Protein AF-A0A2V8PZP8-F1 (afdb_monomer_lite)

Structure (mmCIF, N/CA/C/O backbone):
data_AF-A0A2V8PZP8-F1
#
_entry.id   AF-A0A2V8PZP8-F1
#
loop_
_atom_site.group_PDB
_atom_site.id
_atom_site.type_symbol
_atom_site.label_atom_id
_atom_site.label_alt_id
_atom_site.label_comp_id
_atom_site.label_asym_id
_atom_site.label_entity_id
_atom_site.label_seq_id
_atom_site.pdbx_PDB_ins_code
_atom_site.Cartn_x
_atom_site.Cartn_y
_atom_site.Cartn_z
_atom_site.occupancy
_atom_site.B_iso_or_equiv
_atom_site.auth_seq_id
_atom_site.auth_comp_id
_atom_site.auth_asym_id
_atom_site.auth_atom_id
_atom_site.pdbx_PDB_model_num
ATOM 1 N N . MET A 1 1 ? -9.116 9.178 50.219 1.00 49.44 1 MET A N 1
ATOM 2 C CA . MET A 1 1 ? -10.506 9.648 50.035 1.00 49.44 1 MET A CA 1
ATOM 3 C C . MET A 1 1 ? -10.794 9.666 48.535 1.00 49.44 1 MET A C 1
ATOM 5 O O . MET A 1 1 ? -10.329 10.560 47.846 1.00 49.44 1 MET A O 1
ATOM 9 N N . PHE A 1 2 ? -11.415 8.608 48.003 1.00 55.81 2 PHE A N 1
ATOM 10 C CA . PHE A 1 2 ? -11.741 8.481 46.574 1.00 55.81 2 PHE A CA 1
ATOM 11 C C . PHE A 1 2 ? -12.946 9.381 46.263 1.00 55.81 2 PHE A C 1
ATOM 13 O O . PHE A 1 2 ? -13.986 9.235 46.901 1.00 55.81 2 PHE A O 1
ATOM 20 N N . LEU A 1 3 ? -12.818 10.320 45.321 1.00 59.03 3 LEU A N 1
ATOM 21 C CA . LEU A 1 3 ? -13.929 11.187 44.923 1.00 59.03 3 LEU A CA 1
ATOM 22 C C . LEU A 1 3 ? -14.996 10.344 44.193 1.00 59.03 3 LEU A C 1
ATOM 24 O O . LEU A 1 3 ? -14.696 9.798 43.129 1.00 59.03 3 LEU A O 1
ATOM 28 N N . PRO A 1 4 ? -16.243 10.253 44.694 1.00 60.66 4 PRO A N 1
ATOM 29 C CA . PRO A 1 4 ? -17.292 9.407 44.110 1.00 60.66 4 PRO A CA 1
ATOM 30 C C . PRO A 1 4 ? -17.650 9.760 42.651 1.00 60.66 4 PRO A C 1
ATOM 32 O O . PRO A 1 4 ? -18.205 8.933 41.930 1.00 60.66 4 PRO A O 1
ATOM 35 N N . GLY A 1 5 ? -17.281 10.954 42.171 1.00 62.66 5 GLY A N 1
ATOM 36 C CA . GLY A 1 5 ? -17.440 11.359 40.769 1.00 62.66 5 GLY A CA 1
ATOM 37 C C . GLY A 1 5 ? -16.421 10.743 39.797 1.00 62.66 5 GLY A C 1
ATOM 38 O O . GLY A 1 5 ? -16.742 10.547 38.624 1.00 62.66 5 GLY A O 1
ATOM 39 N N . ALA A 1 6 ? -15.223 10.376 40.267 1.00 64.62 6 ALA A N 1
ATOM 40 C CA . ALA A 1 6 ? -14.138 9.901 39.402 1.00 64.62 6 ALA A CA 1
ATOM 41 C C . ALA A 1 6 ? -14.440 8.529 38.774 1.00 64.62 6 ALA A C 1
ATOM 43 O O . ALA A 1 6 ? -14.167 8.311 37.592 1.00 64.62 6 ALA A O 1
ATOM 44 N N . ALA A 1 7 ? -15.072 7.628 39.534 1.00 71.25 7 ALA A N 1
ATOM 45 C CA . ALA A 1 7 ? -15.495 6.309 39.055 1.00 71.25 7 ALA A CA 1
ATOM 46 C C . ALA A 1 7 ? -16.632 6.398 38.017 1.00 71.25 7 ALA A C 1
ATOM 48 O O . ALA A 1 7 ? -16.693 5.622 37.065 1.00 71.25 7 ALA A O 1
ATOM 49 N N . LYS A 1 8 ? -17.533 7.378 38.165 1.00 77.12 8 LYS A N 1
ATOM 50 C CA . LYS A 1 8 ? -18.652 7.585 37.235 1.00 77.12 8 LYS A CA 1
ATOM 51 C C . LYS A 1 8 ? -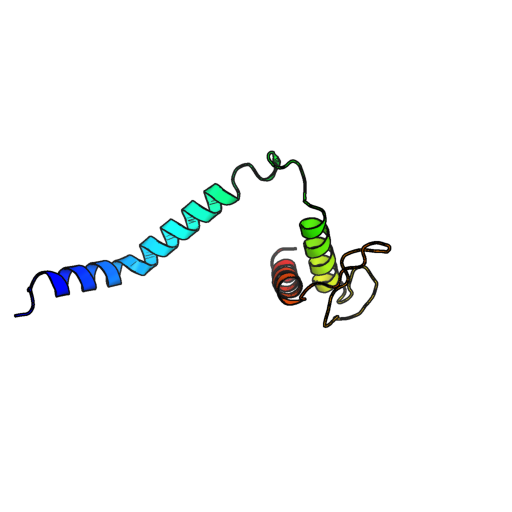18.164 8.133 35.890 1.00 77.12 8 LYS A C 1
ATOM 53 O O . LYS A 1 8 ? -18.609 7.667 34.843 1.00 77.12 8 LYS A O 1
ATOM 58 N N . LEU A 1 9 ? -17.210 9.066 35.926 1.00 79.44 9 LEU A N 1
ATOM 59 C CA . LEU A 1 9 ? -16.584 9.645 34.737 1.00 79.44 9 LEU A CA 1
ATOM 60 C C . LEU A 1 9 ? -15.739 8.622 33.964 1.00 79.44 9 LEU A C 1
ATOM 62 O O . LEU A 1 9 ? -15.866 8.518 32.749 1.00 79.44 9 LEU A O 1
ATOM 66 N N . THR A 1 10 ? -14.923 7.820 34.650 1.00 83.81 10 THR A N 1
ATOM 67 C CA . THR A 1 10 ? 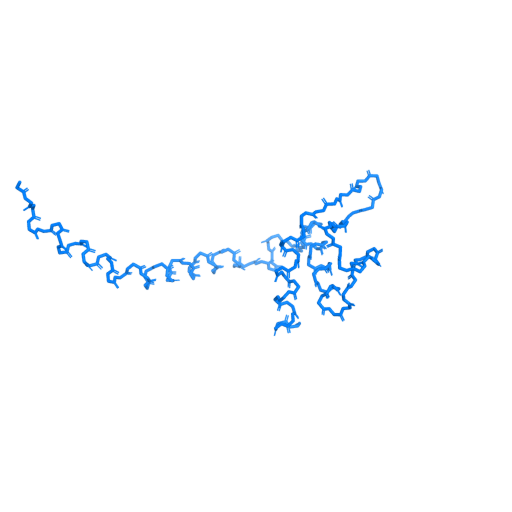-14.111 6.770 34.004 1.00 83.81 10 THR A CA 1
ATOM 68 C C . THR A 1 10 ? -14.971 5.697 33.341 1.00 83.81 10 THR A C 1
ATOM 70 O O . THR A 1 10 ? -14.691 5.305 32.209 1.00 83.81 10 THR A O 1
ATOM 73 N N . ASN A 1 11 ? -16.062 5.276 33.984 1.00 84.50 11 ASN A N 1
ATOM 74 C CA . ASN A 1 11 ? -17.012 4.334 33.389 1.00 84.50 11 ASN A CA 1
ATOM 75 C C . ASN A 1 11 ? -17.745 4.925 32.176 1.00 84.50 11 ASN A C 1
ATOM 77 O O . ASN A 1 11 ? -17.985 4.213 31.202 1.00 84.50 11 ASN A O 1
ATOM 81 N N . PHE A 1 12 ? -18.066 6.222 32.204 1.00 84.81 12 PHE A N 1
ATOM 82 C CA . PHE A 1 12 ? -18.638 6.931 31.059 1.00 84.81 12 PHE A CA 1
ATOM 83 C C . PHE A 1 12 ? -17.651 6.996 29.885 1.00 84.81 12 PHE A C 1
ATOM 85 O O . PHE A 1 12 ? -17.993 6.579 28.781 1.00 84.81 12 PHE A O 1
ATOM 92 N N . ILE A 1 13 ? -16.411 7.434 30.126 1.00 87.00 13 ILE A N 1
ATOM 93 C CA . ILE A 1 13 ? -15.365 7.503 29.095 1.00 87.00 13 ILE A CA 1
ATOM 94 C C . ILE A 1 13 ? -15.111 6.116 28.507 1.00 87.00 13 ILE A C 1
ATOM 96 O O . ILE A 1 13 ? -15.094 5.970 27.295 1.00 87.00 13 ILE A O 1
ATOM 100 N N . ARG A 1 14 ? -14.993 5.076 29.337 1.00 89.38 14 ARG A N 1
ATOM 101 C CA . ARG A 1 14 ? -14.791 3.699 28.865 1.00 89.38 14 ARG A CA 1
ATOM 102 C C . ARG A 1 14 ? -15.965 3.176 28.034 1.00 89.38 14 ARG A C 1
ATOM 104 O O . ARG A 1 14 ? -15.752 2.405 27.107 1.00 89.38 14 ARG A O 1
ATOM 111 N N . ARG A 1 15 ? -17.197 3.575 28.363 1.00 91.31 15 ARG A N 1
ATOM 112 C CA . ARG A 1 15 ? -18.400 3.172 27.620 1.00 91.31 15 ARG A CA 1
ATOM 113 C C . ARG A 1 15 ? -18.458 3.804 26.230 1.00 91.31 15 ARG A C 1
ATOM 115 O O . ARG A 1 15 ? -18.929 3.154 25.303 1.00 91.31 15 ARG A O 1
ATOM 122 N N . TYR A 1 16 ? -17.994 5.045 26.093 1.00 95.00 16 TYR A N 1
ATOM 123 C CA . TYR A 1 16 ? -18.070 5.801 24.840 1.00 95.00 16 TYR A CA 1
ATOM 124 C C . TYR A 1 16 ? -16.731 5.956 24.114 1.00 95.00 16 TYR A C 1
ATOM 126 O O . TYR A 1 16 ? -16.706 6.531 23.031 1.00 95.00 16 TYR A O 1
ATOM 134 N N . SER A 1 17 ? -15.630 5.424 24.648 1.00 93.62 17 SER A N 1
ATOM 135 C CA . SER A 1 17 ? -14.301 5.571 24.047 1.00 93.62 17 SER A CA 1
ATOM 136 C C . SER A 1 17 ? -14.248 4.970 22.650 1.00 93.62 17 SER A C 1
ATOM 138 O O . SER A 1 17 ? -13.842 5.652 21.721 1.00 93.62 17 SER A O 1
ATOM 140 N N . LEU A 1 18 ? -14.726 3.736 22.479 1.00 94.94 18 LEU A N 1
ATOM 141 C CA . LEU A 1 18 ? -14.727 3.058 21.184 1.00 94.94 18 LEU A CA 1
ATOM 142 C C . LEU A 1 18 ? -15.544 3.802 20.108 1.00 94.94 18 LEU A C 1
ATOM 144 O O . LEU A 1 18 ? -14.969 4.105 19.063 1.00 94.94 18 LEU A O 1
ATOM 148 N N . PRO A 1 19 ? -16.837 4.138 20.312 1.00 95.94 19 PRO A N 1
ATOM 149 C CA . PRO A 1 19 ? -17.591 4.862 19.291 1.00 95.94 19 PRO A CA 1
ATOM 150 C C . PRO A 1 19 ? -17.003 6.249 19.018 1.00 95.94 19 PRO A C 1
ATOM 152 O O . PRO A 1 19 ? -16.947 6.661 17.863 1.00 95.94 19 PRO A O 1
ATOM 155 N N . LEU A 1 20 ? -16.499 6.948 20.040 1.00 96.19 20 LEU A N 1
ATOM 156 C CA . LEU A 1 20 ? -15.864 8.250 19.850 1.00 96.19 20 LEU A CA 1
ATOM 157 C C . LEU A 1 20 ? -14.558 8.136 19.049 1.00 96.19 20 LEU A C 1
ATOM 159 O O . LEU A 1 20 ? -14.305 8.967 18.181 1.00 96.19 20 LEU A O 1
ATOM 163 N N . SER A 1 21 ? -13.763 7.087 19.276 1.00 96.50 21 SER A N 1
ATOM 164 C CA . SER A 1 21 ? -12.574 6.787 18.474 1.00 96.50 21 SER A CA 1
ATOM 165 C C . SER A 1 21 ? -12.926 6.455 17.026 1.00 96.50 21 SER A C 1
ATOM 167 O O . SER A 1 21 ? -12.258 6.954 16.128 1.00 96.50 21 SER A O 1
ATOM 169 N N . ILE A 1 22 ? -13.982 5.673 16.778 1.00 97.62 22 ILE A N 1
ATOM 170 C CA . ILE A 1 22 ? -14.444 5.359 15.415 1.00 97.62 22 ILE A CA 1
ATOM 171 C C . ILE A 1 22 ? -14.872 6.636 14.689 1.00 97.62 22 ILE A C 1
ATOM 173 O O . ILE A 1 22 ? -14.451 6.869 13.556 1.00 97.62 22 ILE A O 1
ATOM 177 N N . ILE A 1 23 ? -15.662 7.486 15.349 1.00 97.69 23 ILE A N 1
ATOM 178 C CA . ILE A 1 23 ? -16.083 8.780 14.797 1.00 97.69 23 ILE A CA 1
ATOM 179 C C . ILE A 1 23 ? -14.857 9.651 14.509 1.00 97.69 23 ILE A C 1
ATOM 181 O O . ILE A 1 23 ? -14.739 10.194 13.414 1.00 97.69 23 ILE A O 1
ATOM 185 N N . GLY A 1 24 ? -13.917 9.731 15.452 1.00 97.94 24 GLY A N 1
ATOM 186 C CA . GLY A 1 24 ? -12.676 10.484 15.289 1.00 97.94 24 GLY A CA 1
ATOM 187 C C . GLY A 1 24 ? -11.851 10.011 14.092 1.00 97.94 24 GLY A C 1
ATOM 188 O O . GLY A 1 24 ? -11.492 10.822 13.245 1.00 97.94 24 GLY A O 1
ATOM 189 N N . ILE A 1 25 ? -11.605 8.703 13.972 1.00 98.06 25 ILE A N 1
ATOM 190 C CA . ILE A 1 25 ? -10.869 8.110 12.842 1.00 98.06 25 ILE A CA 1
ATOM 191 C C . ILE A 1 25 ? -11.596 8.370 11.519 1.00 98.06 25 ILE A C 1
ATOM 193 O O . ILE A 1 25 ? -10.955 8.716 10.533 1.00 98.06 25 ILE A O 1
ATOM 197 N N . THR A 1 26 ? -12.925 8.258 11.501 1.00 97.62 26 THR A N 1
ATOM 198 C CA . THR A 1 26 ? -13.733 8.514 10.298 1.00 97.62 26 THR A CA 1
ATOM 199 C C . THR A 1 26 ? -13.594 9.962 9.835 1.00 97.62 26 THR A C 1
ATOM 201 O O . THR A 1 26 ? -13.351 10.212 8.658 1.00 97.62 26 THR A O 1
ATOM 204 N N . ILE A 1 27 ? -13.693 10.9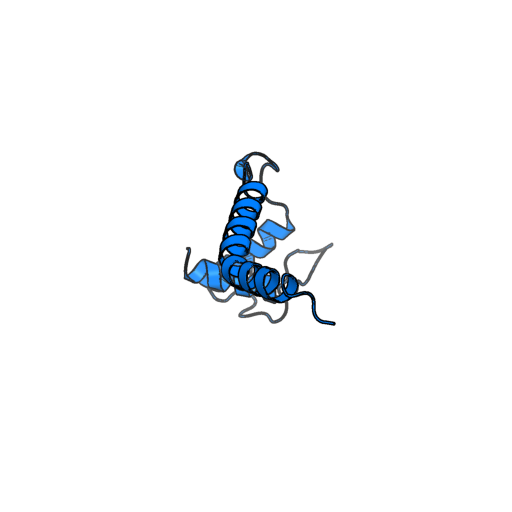22 10.759 1.00 98.12 27 ILE A N 1
ATOM 205 C CA . ILE A 1 27 ? -13.519 12.347 10.451 1.00 98.12 27 ILE A CA 1
ATOM 206 C C . ILE A 1 27 ? -12.100 12.615 9.940 1.00 98.12 27 ILE A C 1
ATOM 208 O O . ILE A 1 27 ? -11.941 13.282 8.920 1.00 98.12 27 ILE A O 1
ATOM 212 N N . LEU A 1 28 ? -11.077 12.069 10.605 1.00 97.88 28 LEU A N 1
ATOM 213 C CA . LEU A 1 28 ? -9.684 12.215 10.174 1.00 97.88 28 LEU A CA 1
ATOM 214 C C . LEU A 1 28 ? -9.458 11.644 8.769 1.00 97.88 28 LEU A C 1
ATOM 216 O O . LEU A 1 28 ? -8.803 12.287 7.956 1.00 97.88 28 LEU A O 1
ATOM 220 N N . PHE A 1 29 ? -10.030 10.478 8.464 1.00 95.75 29 PHE A N 1
ATOM 221 C CA . PHE A 1 29 ? -9.930 9.861 7.144 1.00 95.75 29 PHE A CA 1
ATOM 222 C C . PHE A 1 29 ? -10.580 10.720 6.054 1.00 95.75 29 PHE A C 1
ATOM 224 O O . PHE A 1 29 ? -9.975 10.932 5.004 1.00 95.75 29 PHE A O 1
ATOM 231 N N . ILE A 1 30 ? -11.780 11.254 6.308 1.00 96.00 30 ILE A N 1
ATOM 232 C CA . ILE A 1 30 ? -12.463 12.153 5.368 1.00 96.00 30 ILE A CA 1
ATOM 233 C C . ILE A 1 30 ? -11.610 13.395 5.124 1.00 96.00 30 ILE A C 1
ATOM 235 O O . ILE A 1 30 ? -11.351 13.730 3.977 1.00 96.00 30 ILE A O 1
ATOM 239 N N . LEU A 1 31 ? -11.129 14.051 6.183 1.00 94.44 31 LEU A N 1
ATOM 240 C CA . LEU A 1 31 ? -10.304 15.254 6.049 1.00 94.44 31 LEU A CA 1
ATOM 241 C C . LEU A 1 31 ? -8.989 14.988 5.308 1.00 94.44 31 LEU A C 1
ATOM 243 O O . LEU A 1 31 ? -8.539 15.846 4.560 1.00 94.44 31 LEU A O 1
ATOM 247 N N . TYR A 1 32 ? -8.389 13.813 5.504 1.00 90.81 32 TYR A N 1
ATOM 248 C CA . TYR A 1 32 ? -7.140 13.429 4.848 1.00 90.81 32 TYR A CA 1
ATOM 249 C C . TYR A 1 32 ? -7.319 13.103 3.359 1.00 90.81 32 TYR A C 1
ATOM 251 O O . TYR A 1 32 ? -6.442 13.393 2.555 1.00 90.81 32 TYR A O 1
ATOM 259 N N . THR A 1 33 ? -8.447 12.494 2.987 1.00 90.44 33 THR A N 1
ATOM 260 C CA . THR A 1 33 ? -8.722 12.061 1.604 1.00 90.44 33 THR A CA 1
ATOM 261 C C . THR A 1 33 ? -9.514 13.084 0.791 1.00 90.44 33 THR A C 1
ATOM 263 O O . THR A 1 33 ? -9.667 12.936 -0.424 1.00 90.44 33 THR A O 1
ATOM 266 N N . TYR A 1 34 ? -10.027 14.133 1.434 1.00 93.56 34 TYR A N 1
ATOM 267 C CA . TYR A 1 34 ? -10.802 15.170 0.770 1.00 93.56 34 TYR A CA 1
ATOM 268 C C . TYR A 1 34 ? -9.942 15.948 -0.232 1.00 93.56 34 TYR A C 1
ATOM 270 O O . TYR A 1 34 ? -8.922 16.529 0.129 1.00 93.56 34 TYR A O 1
ATOM 278 N N . GLY A 1 35 ? -10.379 15.983 -1.494 1.00 91.81 35 GLY A N 1
ATOM 279 C CA . GLY A 1 35 ? -9.678 16.700 -2.563 1.00 91.81 35 GLY A CA 1
ATOM 280 C C . GLY A 1 35 ? -8.429 15.992 -3.097 1.00 91.81 35 GLY A C 1
ATOM 281 O O . GLY A 1 35 ? -7.662 16.616 -3.823 1.00 91.81 35 GLY A O 1
ATOM 282 N N . LEU A 1 36 ? -8.231 14.700 -2.798 1.00 87.94 36 LEU A N 1
ATOM 283 C CA . LEU A 1 36 ? -7.036 13.944 -3.207 1.00 87.94 36 LEU A CA 1
ATOM 284 C C . LEU A 1 36 ? -6.811 13.914 -4.732 1.00 87.94 36 LEU A C 1
ATOM 286 O O . LEU A 1 36 ? -5.686 13.763 -5.188 1.00 87.94 36 LEU A O 1
ATOM 290 N N . THR A 1 37 ? -7.865 14.072 -5.536 1.00 86.88 37 THR A N 1
ATOM 291 C CA . THR A 1 37 ? -7.763 14.145 -7.005 1.00 86.88 37 THR A CA 1
ATOM 292 C C . THR A 1 37 ? -7.353 15.521 -7.527 1.00 86.88 37 THR A C 1
ATOM 294 O O . THR A 1 37 ? -7.006 15.652 -8.697 1.00 86.88 37 THR A O 1
ATOM 297 N N . GLU A 1 38 ? -7.438 16.552 -6.688 1.00 89.56 38 GLU A N 1
ATOM 298 C CA . GLU A 1 38 ? -7.212 17.950 -7.060 1.00 89.56 38 GLU A CA 1
ATOM 299 C C . GLU A 1 38 ? -5.939 18.516 -6.418 1.00 89.56 38 GLU A C 1
ATOM 301 O O . GLU A 1 38 ? -5.294 19.386 -7.005 1.00 89.56 38 GLU A O 1
ATOM 306 N N . ASN A 1 39 ? -5.557 18.036 -5.229 1.00 83.56 39 ASN A N 1
ATOM 307 C CA . ASN A 1 39 ? -4.404 18.539 -4.492 1.00 83.56 39 ASN A CA 1
ATOM 308 C C . ASN A 1 39 ? -3.777 17.471 -3.563 1.00 83.56 39 ASN A C 1
ATOM 310 O O . ASN A 1 39 ? -4.400 17.112 -2.561 1.00 83.56 39 ASN A O 1
ATOM 314 N N . PRO A 1 40 ? -2.531 17.030 -3.822 1.00 81.12 40 PRO A N 1
ATOM 315 C CA . PRO A 1 40 ? -1.712 17.365 -4.988 1.00 81.12 40 PRO A CA 1
ATOM 316 C C . PRO A 1 40 ? -2.283 16.739 -6.276 1.00 81.12 40 PRO A C 1
ATOM 318 O O . PRO A 1 40 ? -2.889 15.670 -6.227 1.00 81.12 40 PRO A O 1
ATOM 321 N N . PRO A 1 41 ? -2.109 17.372 -7.449 1.00 82.69 41 PRO A N 1
ATOM 322 C CA . PRO A 1 41 ? -2.481 16.742 -8.708 1.00 82.69 41 PRO A CA 1
ATOM 323 C C . PRO A 1 41 ? -1.518 15.583 -9.015 1.00 82.69 41 PRO A C 1
ATOM 325 O O . PRO A 1 41 ? -0.375 15.802 -9.415 1.00 82.69 41 PRO A O 1
ATOM 328 N N . GLY A 1 42 ? -1.999 14.350 -8.857 1.00 84.56 42 GLY A N 1
ATOM 329 C CA . GLY A 1 42 ? -1.253 13.124 -9.156 1.00 84.56 42 GLY A CA 1
ATOM 330 C C . GLY A 1 42 ? -0.500 12.537 -7.961 1.00 84.56 42 GLY A C 1
ATOM 331 O O . GLY A 1 42 ? -0.606 13.019 -6.839 1.00 84.56 42 GLY A O 1
ATOM 332 N N . PHE A 1 43 ? 0.244 11.462 -8.222 1.00 87.31 43 PHE A N 1
ATOM 333 C CA . PHE A 1 43 ? 0.997 10.732 -7.201 1.00 87.31 43 PHE A CA 1
ATOM 334 C C . PHE A 1 43 ? 2.434 11.226 -7.104 1.00 87.31 43 PHE A C 1
ATOM 336 O O . PHE A 1 43 ? 3.075 11.506 -8.126 1.00 87.31 43 PHE A O 1
ATOM 343 N N . TYR A 1 44 ? 2.976 11.235 -5.889 1.00 90.06 44 TYR A N 1
ATOM 344 C CA . TYR A 1 44 ? 4.421 11.301 -5.718 1.00 90.06 44 TYR A CA 1
ATOM 345 C C . TYR A 1 44 ? 5.085 10.019 -6.242 1.00 90.06 44 TYR A C 1
ATOM 347 O O . TYR A 1 44 ? 4.469 8.959 -6.379 1.00 90.06 44 TYR A O 1
ATOM 355 N N . GLN A 1 45 ? 6.363 10.123 -6.601 1.00 91.06 45 GLN A N 1
ATOM 356 C CA . GLN A 1 45 ? 7.069 9.041 -7.288 1.00 91.06 45 GLN A CA 1
ATOM 357 C C . GLN A 1 45 ? 7.178 7.769 -6.429 1.00 91.06 45 GLN A C 1
ATOM 359 O O . GLN A 1 45 ? 7.101 6.656 -6.946 1.00 91.06 45 GLN A O 1
ATOM 364 N N . ASP A 1 46 ? 7.345 7.928 -5.120 1.00 91.00 46 ASP A N 1
ATOM 365 C CA . ASP A 1 46 ? 7.359 6.848 -4.136 1.00 91.00 46 ASP A CA 1
ATOM 366 C C . ASP A 1 46 ? 5.968 6.237 -3.913 1.00 91.00 46 ASP A C 1
ATOM 368 O O . ASP A 1 46 ? 5.856 5.011 -3.859 1.00 91.00 46 ASP A O 1
ATOM 372 N N . GLU A 1 47 ? 4.908 7.049 -3.879 1.00 92.88 47 GLU A N 1
ATOM 373 C CA . GLU A 1 47 ? 3.518 6.570 -3.833 1.00 92.88 47 GLU A CA 1
ATOM 374 C C . GLU A 1 47 ? 3.198 5.680 -5.040 1.00 92.88 47 GLU A C 1
ATOM 376 O O . GLU A 1 47 ? 2.696 4.563 -4.882 1.00 92.88 47 GLU A O 1
ATOM 381 N N . ALA A 1 48 ? 3.552 6.142 -6.244 1.00 93.50 48 ALA A N 1
ATOM 382 C CA . ALA A 1 48 ? 3.359 5.393 -7.480 1.00 93.50 48 ALA A CA 1
ATOM 383 C C . ALA A 1 48 ? 4.174 4.091 -7.491 1.00 93.50 48 ALA A C 1
ATOM 385 O O . ALA A 1 48 ? 3.635 3.037 -7.830 1.00 93.50 48 ALA A O 1
ATOM 386 N N . ALA A 1 49 ? 5.445 4.133 -7.076 1.00 95.19 49 ALA A N 1
ATOM 387 C CA . ALA A 1 49 ? 6.298 2.946 -7.038 1.00 95.19 49 ALA A CA 1
ATOM 388 C C . ALA A 1 49 ? 5.779 1.888 -6.049 1.00 95.19 49 ALA A C 1
ATOM 390 O O . ALA A 1 49 ? 5.785 0.691 -6.353 1.00 95.19 49 ALA A O 1
ATOM 391 N N . PHE A 1 50 ? 5.284 2.309 -4.881 1.00 96.19 50 PHE A N 1
ATOM 392 C CA . PHE A 1 50 ? 4.711 1.404 -3.883 1.00 96.19 50 PHE A CA 1
ATOM 393 C C . PHE A 1 50 ? 3.400 0.796 -4.381 1.00 96.19 50 PHE A C 1
ATOM 395 O O . PHE A 1 50 ? 3.224 -0.422 -4.302 1.00 96.19 50 PHE A O 1
ATOM 402 N N . ALA A 1 51 ? 2.502 1.624 -4.923 1.00 95.12 51 ALA A N 1
ATOM 403 C CA . ALA A 1 51 ? 1.222 1.177 -5.460 1.00 95.12 51 ALA A CA 1
ATOM 4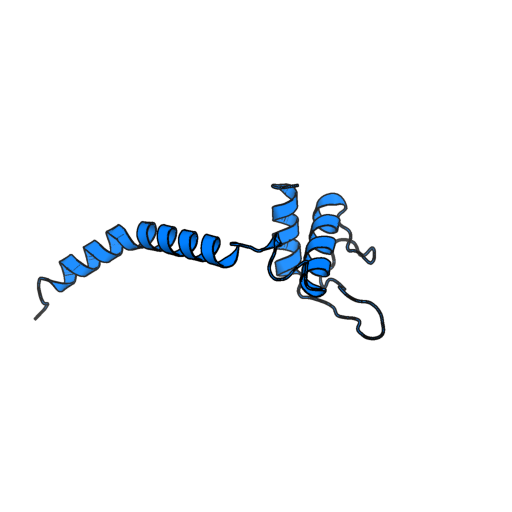04 C C . ALA A 1 51 ? 1.401 0.210 -6.637 1.00 95.12 51 ALA A C 1
ATOM 406 O O . ALA A 1 51 ? 0.757 -0.840 -6.675 1.00 95.12 51 ALA A O 1
ATOM 407 N N . TYR A 1 52 ? 2.318 0.513 -7.557 1.00 96.12 52 TYR A N 1
ATOM 408 C CA . TYR A 1 52 ? 2.568 -0.319 -8.729 1.00 96.12 52 TYR A CA 1
ATOM 409 C C . TYR A 1 52 ? 3.170 -1.678 -8.361 1.00 96.12 52 TYR A C 1
ATOM 411 O O . TYR A 1 52 ? 2.658 -2.716 -8.784 1.00 96.12 52 TYR A O 1
ATOM 419 N N . ASN A 1 53 ? 4.195 -1.705 -7.502 1.00 97.62 53 ASN A N 1
ATOM 420 C CA . ASN A 1 53 ? 4.757 -2.966 -7.019 1.00 97.62 53 ASN A CA 1
ATOM 421 C C . ASN A 1 53 ? 3.735 -3.788 -6.219 1.00 97.62 53 ASN A C 1
ATOM 423 O O . ASN A 1 53 ? 3.688 -5.008 -6.371 1.00 97.62 53 ASN A O 1
ATOM 427 N N . ALA A 1 54 ? 2.894 -3.149 -5.398 1.00 97.75 54 ALA A N 1
ATOM 428 C CA . ALA A 1 54 ? 1.831 -3.832 -4.662 1.00 97.75 54 ALA A CA 1
ATOM 429 C C . ALA A 1 54 ? 0.811 -4.482 -5.606 1.00 97.75 54 ALA A C 1
ATOM 431 O O . ALA A 1 54 ? 0.454 -5.649 -5.426 1.00 97.75 54 ALA A O 1
ATOM 432 N N . TYR A 1 55 ? 0.384 -3.751 -6.638 1.00 97.50 55 TYR A N 1
ATOM 433 C CA . TYR A 1 55 ? -0.504 -4.262 -7.676 1.00 97.50 55 TYR A CA 1
ATOM 434 C C . TYR A 1 55 ? 0.120 -5.458 -8.411 1.00 97.50 55 TYR A C 1
ATOM 436 O O . TYR A 1 55 ? -0.506 -6.515 -8.514 1.00 97.50 55 TYR A O 1
ATOM 444 N N . LEU A 1 56 ? 1.372 -5.341 -8.867 1.00 97.94 56 LEU A N 1
ATOM 445 C CA . LEU A 1 56 ? 2.067 -6.430 -9.560 1.00 97.94 56 LEU A CA 1
ATOM 446 C C . LEU A 1 56 ? 2.235 -7.666 -8.674 1.00 97.94 56 LEU A C 1
ATOM 448 O O . LEU A 1 56 ? 1.983 -8.780 -9.136 1.00 97.94 56 LEU A O 1
ATOM 452 N N . LEU A 1 57 ? 2.585 -7.493 -7.400 1.00 97.88 57 LEU A N 1
ATOM 453 C CA . LEU A 1 57 ? 2.685 -8.602 -6.453 1.00 97.88 57 LEU A CA 1
ATOM 454 C C . LEU A 1 57 ? 1.331 -9.281 -6.237 1.00 97.88 57 LEU A C 1
ATOM 456 O O . LEU A 1 57 ? 1.270 -10.508 -6.242 1.00 97.88 57 LEU A O 1
ATOM 460 N N . ALA A 1 58 ? 0.247 -8.513 -6.119 1.00 97.75 58 ALA A N 1
ATOM 461 C CA . ALA A 1 58 ? -1.097 -9.064 -5.973 1.00 97.75 58 ALA A CA 1
ATOM 462 C C . ALA A 1 58 ? -1.545 -9.857 -7.213 1.00 97.75 58 ALA A C 1
ATOM 464 O O . ALA A 1 58 ? -2.162 -10.913 -7.079 1.00 97.75 58 ALA A O 1
ATOM 465 N N . LYS A 1 59 ? -1.240 -9.371 -8.425 1.00 97.25 59 LYS A N 1
ATOM 466 C CA . LYS A 1 59 ? -1.700 -9.999 -9.678 1.00 97.25 59 LYS A CA 1
ATOM 467 C C . LYS A 1 59 ? -0.778 -11.099 -10.199 1.00 97.25 59 LYS A C 1
ATOM 469 O O . LYS A 1 59 ? -1.253 -12.036 -10.834 1.00 97.25 59 LYS A O 1
ATOM 474 N N . THR A 1 60 ? 0.526 -10.981 -9.971 1.00 97.62 60 THR A N 1
ATOM 475 C CA . THR A 1 60 ? 1.543 -11.833 -10.612 1.00 97.62 60 THR A CA 1
ATOM 476 C C . THR A 1 60 ? 2.492 -12.498 -9.616 1.00 97.62 60 THR A C 1
ATOM 478 O O . THR A 1 60 ? 3.074 -13.537 -9.925 1.00 97.62 60 THR A O 1
ATOM 481 N N . GLY A 1 61 ? 2.654 -11.934 -8.416 1.00 97.44 61 GLY A N 1
ATOM 482 C CA . GLY A 1 61 ? 3.671 -12.357 -7.450 1.00 97.44 61 GLY A CA 1
ATOM 483 C C . GLY A 1 61 ? 5.091 -11.875 -7.770 1.00 97.44 61 GLY A C 1
ATOM 484 O O . GLY A 1 61 ? 6.041 -12.333 -7.130 1.00 97.44 61 GLY A O 1
ATOM 485 N N . TYR A 1 62 ? 5.250 -10.963 -8.732 1.00 98.38 62 TYR A N 1
ATOM 486 C CA . TYR A 1 62 ? 6.527 -10.359 -9.119 1.00 98.38 62 TYR A CA 1
ATOM 487 C C . TYR A 1 62 ? 6.534 -8.853 -8.835 1.00 98.38 62 TYR A C 1
ATOM 489 O O . TYR A 1 62 ? 5.495 -8.200 -8.907 1.00 98.38 62 TYR A O 1
ATOM 497 N N . SER A 1 63 ? 7.707 -8.307 -8.510 1.00 97.19 63 SER A N 1
ATOM 498 C CA . SER A 1 63 ? 7.940 -6.859 -8.461 1.00 97.19 63 SER A CA 1
ATOM 499 C C . SER A 1 63 ? 8.076 -6.259 -9.863 1.00 97.19 63 SER A C 1
ATOM 501 O O . SER A 1 63 ? 8.200 -6.983 -10.853 1.00 97.19 63 SER A O 1
ATOM 503 N N . G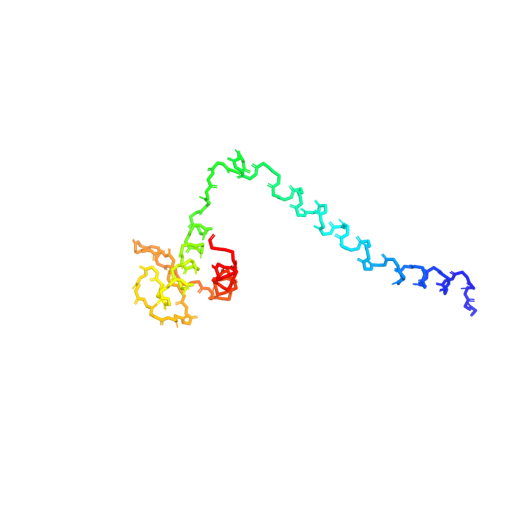LU A 1 64 ? 8.135 -4.930 -9.951 1.00 96.12 64 GLU A N 1
ATOM 504 C CA . GLU A 1 64 ? 8.345 -4.206 -11.213 1.00 96.12 64 GLU A CA 1
ATOM 505 C C . GLU A 1 64 ? 9.667 -4.565 -11.912 1.00 96.12 64 GLU A C 1
ATOM 507 O O . GLU A 1 64 ? 9.762 -4.497 -13.133 1.00 96.12 64 GLU A O 1
ATOM 512 N N . PHE A 1 65 ? 10.661 -5.024 -11.147 1.00 96.06 65 PHE A N 1
ATOM 513 C CA . PHE A 1 65 ? 11.954 -5.495 -11.652 1.00 96.06 65 PHE A CA 1
ATOM 514 C C . PHE A 1 65 ? 12.004 -7.020 -11.859 1.00 96.06 65 PHE A C 1
ATOM 516 O O . PHE A 1 65 ? 13.078 -7.591 -12.040 1.00 96.06 65 PHE A O 1
ATOM 523 N N . GLY A 1 66 ? 10.858 -7.706 -11.815 1.00 96.75 66 GLY A N 1
ATOM 524 C CA . GLY A 1 66 ? 10.752 -9.135 -12.122 1.00 96.75 66 GLY A CA 1
ATOM 525 C C . GLY A 1 66 ? 11.234 -10.073 -11.012 1.00 96.75 66 GLY A C 1
ATOM 526 O O . GLY A 1 66 ? 11.385 -11.273 -11.245 1.00 96.75 66 GLY A O 1
ATOM 527 N N . VAL A 1 67 ? 11.459 -9.570 -9.795 1.00 97.69 67 VAL A N 1
ATOM 528 C CA . VAL A 1 67 ? 11.837 -10.411 -8.652 1.00 97.69 67 VAL A CA 1
ATOM 529 C C . VAL A 1 67 ? 10.575 -10.994 -8.026 1.00 97.69 67 VAL A C 1
ATOM 531 O O . VAL A 1 67 ? 9.655 -10.266 -7.654 1.00 97.69 67 VAL A O 1
ATOM 534 N N . ARG A 1 68 ? 10.521 -12.321 -7.902 1.00 97.94 68 ARG A N 1
ATOM 535 C CA . ARG A 1 68 ? 9.378 -13.023 -7.310 1.00 97.94 68 ARG A CA 1
ATOM 536 C C . ARG A 1 68 ? 9.429 -12.938 -5.784 1.00 97.94 68 ARG A C 1
ATOM 538 O O . ARG A 1 68 ? 10.433 -13.341 -5.204 1.00 97.94 68 ARG A O 1
ATOM 545 N N . TRP A 1 69 ? 8.352 -12.464 -5.155 1.00 96.75 69 TRP A N 1
ATOM 546 C CA . TRP A 1 69 ? 8.211 -12.320 -3.692 1.00 96.75 69 TRP A CA 1
ATOM 547 C C . TRP A 1 69 ? 9.467 -11.767 -2.981 1.00 96.75 69 TRP A C 1
ATOM 549 O O . TRP A 1 69 ? 10.062 -12.454 -2.144 1.00 96.75 69 TRP A O 1
ATOM 559 N N . PRO A 1 70 ? 9.910 -10.536 -3.301 1.00 96.81 70 PRO A N 1
ATOM 560 C CA . PRO A 1 70 ? 11.143 -9.989 -2.746 1.00 96.81 70 PRO A CA 1
ATOM 561 C C . PRO A 1 70 ? 11.035 -9.751 -1.233 1.00 96.81 70 PRO A C 1
ATOM 563 O O . PRO A 1 70 ? 10.001 -9.295 -0.741 1.00 96.81 70 PRO A O 1
ATOM 566 N N . LEU A 1 71 ? 12.131 -9.969 -0.501 1.00 95.62 71 LEU A N 1
ATOM 567 C CA . LEU A 1 71 ? 12.260 -9.520 0.896 1.00 95.62 71 LEU A CA 1
ATOM 568 C C . LEU A 1 71 ? 12.555 -8.016 1.001 1.00 95.62 71 LEU A C 1
ATOM 570 O O . LEU A 1 71 ? 12.270 -7.402 2.020 1.00 95.62 71 LEU A O 1
ATOM 574 N N . PHE A 1 72 ? 13.106 -7.425 -0.058 1.00 95.88 72 PHE A N 1
ATOM 575 C CA . PHE A 1 72 ? 13.259 -5.986 -0.233 1.00 95.88 72 PHE A CA 1
ATOM 576 C C . PHE A 1 72 ? 12.875 -5.648 -1.663 1.00 95.88 72 PHE A C 1
ATOM 578 O O . PHE A 1 72 ? 13.303 -6.330 -2.596 1.00 95.88 72 PHE A O 1
ATOM 585 N N . ILE A 1 73 ? 12.052 -4.620 -1.833 1.00 97.19 73 ILE A N 1
ATOM 586 C CA . ILE A 1 73 ? 11.467 -4.292 -3.131 1.00 97.19 73 ILE A CA 1
ATOM 587 C C . ILE A 1 73 ? 12.210 -3.086 -3.678 1.00 97.19 73 ILE A C 1
ATOM 589 O O . ILE A 1 73 ? 12.238 -2.035 -3.045 1.00 97.19 73 ILE A O 1
ATOM 593 N N . GLN A 1 74 ? 12.848 -3.256 -4.830 1.00 96.06 74 GLN A N 1
ATOM 594 C CA . GLN A 1 74 ? 13.447 -2.141 -5.548 1.00 96.06 74 GLN A CA 1
ATOM 595 C C . GLN A 1 74 ? 12.326 -1.256 -6.104 1.00 96.06 74 GLN A C 1
ATOM 597 O O . GLN A 1 74 ? 11.397 -1.794 -6.697 1.00 96.06 74 GLN A O 1
ATOM 602 N N . THR A 1 75 ? 12.420 0.060 -5.905 1.00 93.50 75 THR A N 1
ATOM 603 C CA . THR A 1 75 ? 11.400 1.034 -6.347 1.00 93.50 75 THR A CA 1
ATOM 604 C C . THR A 1 75 ? 11.901 2.014 -7.406 1.00 93.50 75 THR A C 1
ATOM 606 O O . THR A 1 75 ? 11.114 2.708 -8.039 1.00 93.50 75 THR A O 1
ATOM 609 N N . PHE A 1 76 ? 13.224 2.117 -7.586 1.00 93.31 76 PHE A N 1
ATOM 610 C CA . PHE A 1 76 ? 13.861 3.077 -8.492 1.00 93.31 76 PHE A CA 1
ATOM 611 C C . PHE A 1 76 ? 15.064 2.465 -9.216 1.00 93.31 76 PHE A C 1
ATOM 613 O O . PHE A 1 76 ? 15.640 1.463 -8.782 1.00 93.31 76 PHE A O 1
ATOM 620 N N . THR A 1 77 ? 15.459 3.093 -10.324 1.00 92.38 77 THR A N 1
ATOM 621 C CA . THR A 1 77 ? 16.592 2.677 -11.168 1.00 92.38 77 THR A CA 1
ATOM 622 C C . THR A 1 77 ? 17.800 3.598 -10.957 1.00 92.38 77 THR A C 1
ATOM 624 O O . THR A 1 77 ? 17.694 4.667 -10.353 1.00 92.38 77 THR A O 1
ATOM 627 N N . TRP A 1 78 ? 18.966 3.183 -11.456 1.00 90.31 78 TRP A N 1
ATOM 628 C CA . TRP A 1 78 ? 20.196 3.975 -11.453 1.00 90.31 78 TRP A CA 1
ATOM 629 C C . TRP A 1 78 ? 19.966 5.393 -12.024 1.00 90.31 78 TRP A C 1
ATOM 631 O O . TRP A 1 78 ? 19.250 5.526 -13.019 1.00 90.31 78 TRP A O 1
ATOM 641 N N . PRO A 1 79 ? 20.565 6.453 -11.443 1.00 92.88 79 PRO A N 1
ATOM 642 C CA . PRO A 1 79 ? 21.568 6.442 -10.369 1.00 92.88 79 PRO A CA 1
ATOM 643 C C . PRO A 1 79 ? 21.003 6.380 -8.942 1.00 92.88 79 PRO A C 1
ATOM 645 O O . PRO A 1 79 ? 21.778 6.296 -7.995 1.00 92.88 79 PRO A O 1
ATOM 648 N N . PHE A 1 80 ? 19.680 6.376 -8.769 1.00 90.38 80 PHE A N 1
ATOM 649 C CA . PHE A 1 80 ? 19.022 6.443 -7.461 1.00 90.38 80 PHE A CA 1
ATOM 650 C C . PHE A 1 80 ? 18.313 5.136 -7.108 1.00 90.38 80 PHE A C 1
ATOM 652 O O . PHE A 1 80 ? 17.151 5.141 -6.719 1.00 90.38 80 PHE A O 1
ATOM 659 N N . THR A 1 81 ? 18.996 4.000 -7.253 1.00 93.38 81 THR A N 1
ATOM 660 C CA . THR A 1 81 ? 18.420 2.707 -6.871 1.00 93.38 81 THR A CA 1
ATOM 661 C C . THR A 1 81 ? 18.129 2.681 -5.372 1.00 93.38 81 THR A C 1
ATOM 663 O O . THR A 1 81 ? 19.045 2.777 -4.555 1.00 93.38 81 THR A O 1
ATOM 666 N N . VAL A 1 82 ? 16.859 2.501 -5.014 1.00 93.88 82 VAL A N 1
ATOM 667 C CA . VAL A 1 82 ? 16.402 2.363 -3.626 1.00 93.88 82 VAL A CA 1
ATOM 668 C C . VAL A 1 82 ? 15.693 1.030 -3.467 1.00 93.88 82 VAL A C 1
ATOM 670 O O . VAL A 1 82 ? 14.922 0.616 -4.333 1.00 93.88 82 VAL A O 1
ATOM 673 N N . TYR A 1 83 ? 15.967 0.378 -2.341 1.00 94.81 83 TYR A N 1
ATOM 674 C CA . TYR A 1 83 ? 15.256 -0.803 -1.879 1.00 94.81 83 TYR A CA 1
ATOM 675 C C . TYR A 1 83 ? 14.415 -0.427 -0.666 1.00 94.81 83 TYR A C 1
ATOM 677 O O . TYR A 1 83 ? 14.939 0.019 0.356 1.00 94.81 83 TYR A O 1
ATOM 685 N N . SER A 1 84 ? 13.109 -0.612 -0.786 1.00 93.62 84 SER A N 1
ATOM 686 C CA . SER A 1 84 ? 12.135 -0.248 0.231 1.00 93.62 84 SER A CA 1
ATOM 687 C C . SER A 1 84 ? 11.803 -1.423 1.141 1.00 93.62 84 SER A C 1
ATOM 689 O O . SER A 1 84 ? 11.867 -2.597 0.754 1.00 93.62 84 SER A O 1
ATOM 691 N N . ASN A 1 85 ? 11.412 -1.087 2.372 1.00 93.12 85 ASN A N 1
ATOM 692 C CA . ASN A 1 85 ? 10.837 -2.050 3.299 1.00 93.12 85 ASN A CA 1
ATOM 693 C C . ASN A 1 85 ? 9.558 -2.650 2.677 1.00 93.12 85 ASN A C 1
ATOM 695 O O . ASN A 1 85 ? 8.689 -1.897 2.229 1.00 93.12 85 ASN A O 1
ATOM 699 N N . PRO A 1 86 ? 9.414 -3.984 2.659 1.00 94.44 86 PRO A N 1
ATOM 700 C CA . PRO A 1 86 ? 8.345 -4.634 1.915 1.00 94.44 86 PRO A CA 1
ATOM 701 C C . PRO A 1 86 ? 6.987 -4.597 2.633 1.00 94.44 86 PRO A C 1
ATOM 703 O O . PRO A 1 86 ? 5.976 -4.917 2.017 1.00 94.44 86 PRO A O 1
ATOM 706 N N . VAL A 1 87 ? 6.933 -4.248 3.926 1.00 96.19 87 VAL A N 1
ATOM 707 C CA . VAL A 1 87 ? 5.729 -4.400 4.760 1.00 96.19 87 VAL A CA 1
ATOM 708 C C . VAL A 1 87 ? 4.566 -3.586 4.203 1.00 96.19 87 VAL A C 1
ATOM 710 O O . VAL A 1 87 ? 3.497 -4.145 3.968 1.00 96.19 87 VAL A O 1
ATOM 713 N N . CYS A 1 88 ? 4.770 -2.293 3.933 1.00 94.75 88 CYS A N 1
ATOM 714 C CA . CYS A 1 88 ? 3.714 -1.441 3.381 1.00 94.75 88 CYS A CA 1
ATOM 715 C C . CYS A 1 88 ? 3.239 -1.944 2.010 1.00 94.75 88 CYS A C 1
ATOM 717 O O . CYS A 1 88 ? 2.040 -1.968 1.746 1.00 94.75 88 CYS A O 1
ATOM 719 N N . ILE A 1 89 ? 4.168 -2.404 1.168 1.00 97.31 89 ILE A N 1
ATOM 720 C CA . ILE A 1 89 ? 3.867 -2.879 -0.186 1.00 97.31 89 ILE A CA 1
ATOM 721 C C . ILE A 1 89 ? 3.090 -4.203 -0.139 1.00 97.31 89 ILE A C 1
ATOM 723 O O . ILE A 1 89 ? 2.122 -4.363 -0.876 1.00 97.31 89 ILE A O 1
ATOM 727 N N . TYR A 1 90 ? 3.432 -5.131 0.760 1.00 97.88 90 TYR A N 1
ATOM 728 C CA . TYR A 1 90 ? 2.682 -6.381 0.925 1.00 97.88 90 TYR A CA 1
ATOM 729 C C . TYR A 1 90 ? 1.304 -6.183 1.553 1.00 97.88 90 TYR A C 1
ATOM 731 O O . TYR A 1 90 ? 0.355 -6.848 1.140 1.00 97.88 90 TYR A O 1
ATOM 739 N N . LEU A 1 91 ? 1.162 -5.266 2.514 1.00 97.31 91 LEU A N 1
ATOM 740 C CA . LEU A 1 91 ? -0.154 -4.913 3.053 1.00 97.31 91 LEU A CA 1
ATOM 741 C C . LEU A 1 91 ? -1.046 -4.310 1.962 1.00 97.31 91 LEU A C 1
ATOM 743 O O . LEU A 1 91 ? -2.215 -4.677 1.846 1.00 97.31 91 LEU A O 1
ATOM 747 N N . LEU A 1 92 ? -0.480 -3.448 1.114 1.00 96.56 92 LEU A N 1
ATOM 748 C CA . LEU A 1 92 ? -1.193 -2.893 -0.028 1.00 96.56 92 LEU A CA 1
ATOM 749 C C . LEU A 1 92 ? -1.481 -3.964 -1.095 1.00 96.56 92 LEU A C 1
ATOM 751 O O . LEU A 1 92 ? -2.555 -3.954 -1.687 1.00 96.56 92 LEU A O 1
ATOM 755 N N . ALA A 1 93 ? -0.588 -4.933 -1.310 1.00 97.44 93 ALA A N 1
ATOM 756 C CA . ALA A 1 93 ? -0.841 -6.062 -2.205 1.00 97.44 93 ALA A CA 1
ATOM 757 C C . ALA A 1 93 ? -2.021 -6.909 -1.702 1.00 97.44 93 ALA A C 1
ATOM 759 O O . ALA A 1 93 ? -2.915 -7.240 -2.476 1.00 97.44 93 ALA A O 1
ATOM 760 N N . ALA A 1 94 ? -2.081 -7.191 -0.396 1.00 97.19 94 ALA A N 1
ATOM 761 C CA . ALA A 1 94 ? -3.217 -7.876 0.217 1.00 97.19 94 ALA A CA 1
ATOM 762 C C . ALA A 1 94 ? -4.523 -7.080 0.059 1.00 97.19 94 ALA A C 1
ATOM 764 O O . ALA A 1 94 ? -5.565 -7.665 -0.229 1.00 97.19 94 ALA A O 1
ATOM 765 N N . PHE A 1 95 ? -4.467 -5.750 0.174 1.00 96.38 95 PHE A N 1
ATOM 766 C CA . PHE A 1 95 ? -5.612 -4.888 -0.117 1.00 96.38 95 PHE A CA 1
ATOM 767 C C . PHE A 1 95 ? -6.068 -5.012 -1.581 1.00 96.38 95 PHE A C 1
ATOM 769 O O . PHE A 1 95 ? -7.253 -5.217 -1.824 1.00 96.38 95 PHE A O 1
ATOM 776 N N . ASN A 1 96 ? -5.137 -5.006 -2.543 1.00 96.00 96 ASN A N 1
ATOM 777 C CA . ASN A 1 96 ? -5.415 -5.172 -3.980 1.00 96.00 96 ASN A CA 1
ATOM 778 C C . ASN A 1 96 ? -5.967 -6.565 -4.363 1.00 96.00 96 ASN A C 1
ATOM 780 O O . ASN A 1 96 ? -6.499 -6.745 -5.463 1.00 96.00 96 ASN A O 1
ATOM 784 N N . LEU A 1 97 ? -5.842 -7.571 -3.488 1.00 94.25 97 LEU A N 1
ATOM 785 C CA . LEU A 1 97 ? -6.517 -8.865 -3.663 1.00 94.25 97 LEU A CA 1
ATOM 786 C C . LEU A 1 97 ? -8.020 -8.771 -3.370 1.00 94.25 97 LEU A C 1
ATOM 788 O O . LEU A 1 97 ? -8.799 -9.517 -3.958 1.00 94.25 97 LEU A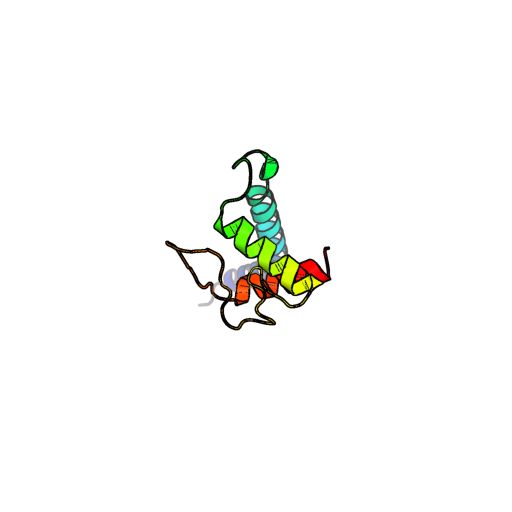 O 1
ATOM 792 N N . VAL A 1 98 ? -8.418 -7.877 -2.461 1.00 94.38 98 VAL A N 1
ATOM 793 C CA . VAL A 1 98 ? -9.814 -7.685 -2.039 1.00 94.38 98 VAL A CA 1
ATOM 794 C C . VAL A 1 98 ? -10.490 -6.581 -2.855 1.00 94.38 98 VAL A C 1
ATOM 796 O O . VAL A 1 98 ? -11.652 -6.720 -3.232 1.00 94.38 98 VAL A O 1
ATOM 799 N N . PHE A 1 99 ? -9.756 -5.508 -3.149 1.00 89.62 99 PHE A N 1
ATOM 800 C CA . PHE A 1 99 ? -10.215 -4.326 -3.875 1.00 89.62 99 PHE A CA 1
ATOM 801 C C . PHE A 1 99 ? -9.352 -4.153 -5.135 1.00 89.62 99 PHE A C 1
ATOM 803 O O . PHE A 1 99 ? -8.288 -3.538 -5.048 1.00 89.62 99 PHE A O 1
ATOM 810 N N . PRO A 1 100 ? -9.741 -4.783 -6.260 1.00 72.69 100 PRO A N 1
ATOM 811 C CA . PRO A 1 100 ? -8.928 -4.842 -7.471 1.00 72.69 100 PRO A CA 1
ATOM 812 C C . PRO A 1 100 ? -8.862 -3.531 -8.253 1.00 72.69 100 PRO A C 1
ATOM 814 O O . PRO A 1 100 ? -9.810 -2.719 -8.165 1.00 72.69 100 PRO A O 1
#

pLDDT: mean 91.07, std 9.9, range [49.44, 98.38]

Radius of gyration: 21.33 Å; chains: 1; bounding box: 40×32×62 Å

Sequence (100 aa):
MFLPGAAKLTNFIRRYSLPLSIIGITILFILYTYGLTENPPGFYQDEAAFAYNAYLLAKTGYSEFGVRWPLFIQTFTWPFTVYSNPVCIYLLAAFNLVFP

Secondary structure (DSSP, 8-state):
---HHHHHHHHHHHHHHHHHHHHHHHHHHHHHHTTTTTSSSS--HHHHHHHHHHHHHHHHSB-TTS-BS-SSEE---TTS--EE-HHHHHHHHHHHHH--

Foldseek 3Di:
DDDPVVVVVVVVCVVCVVVVVVVVVVVVVCVVCPCVCPVPPDDDLQRCLLLQQLLCCLPPQAGPVGHHVDCWGFRDDPPDTDTDHCVSSPVSNVVNNVVD